Protein AF-A0A379WC93-F1 (afdb_monomer)

InterPro domains:
  IPR002872 Proline dehydrogenase domain [PF01619] (7-42)
  IPR029041 FAD-linked oxidoreductase-like [SSF51730] (6-65)

Secondary structure (DSSP, 8-state):
--TT------PPP-----HHHHHHHHHHHHHHHH-TT-HHHHHT-TTS-HHHHS--HHHHHHHHHHHHHHHHHHHHHHHHHHHHHTT--

Solvent-accessible surface area (backbone atoms only — not comparable to full-atom values): 5699 Å² total; per-residue (Å²): 135,84,75,99,65,87,86,67,93,82,85,82,87,79,91,83,81,56,76,89,70,39,54,73,56,49,53,51,52,48,56,53,49,69,30,82,86,24,65,75,34,45,70,72,40,85,86,59,58,64,70,72,74,70,52,59,66,66,59,55,47,52,54,50,49,53,50,51,53,52,51,53,50,51,55,52,52,51,53,52,50,56,52,53,63,67,68,79,107

Organism: Salmonella enterica I (NCBI:txid59201)

Radius of gyration: 24.63 Å; Cα contacts (8 Å, |Δi|>4): 17; chains: 1; bounding box: 34×49×71 Å

pLDDT: mean 86.1, std 12.42, range [41.88, 96.5]

Sequence (89 aa):
MADGKLNRPCRIYAPVGTHETLLAYLVRRLLENGANTSFVNRIADATLPLDELVADPVEAVENWRSRKVRLAYRIRKFRCRAICTAKVG

Nearest PDB structures (foldseek):
  4o8a-assembly1_A  TM=9.950E-01  e=8.820E-06  Escherichia coli K-12
  2fzm-assembly1_A  TM=9.877E-01  e=9.475E-06  Escherichia coli
  1tiw-assembly1_A  TM=9.900E-01  e=9.475E-06  Escherichia coli
  3e2q-assembly1_A  TM=9.912E-01  e=1.356E-05  Escherichia coli K-12
  8dkq-assembly1_B  TM=9.007E-01  e=1.175E-05  Sinorhizobium meliloti SM11

Foldseek 3Di:
DDDDDPPDDDDDDDDDDDPVVCPVVVVVVCCQCVDPPHLNVVVVDPVDDPCRSPPDPVVVVVVVVVVVVVVVVVVVVVVVVVVVVVVVD

Structure (mmCIF, N/CA/C/O backbone):
data_AF-A0A379WC93-F1
#
_entry.id   AF-A0A379WC93-F1
#
loop_
_atom_site.group_PDB
_atom_site.id
_atom_site.type_symbol
_atom_site.label_atom_id
_atom_site.label_alt_id
_atom_site.label_comp_id
_atom_site.label_asym_id
_atom_site.label_entity_id
_atom_site.label_seq_id
_atom_site.pdbx_PDB_ins_code
_atom_site.Cartn_x
_atom_site.Cartn_y
_atom_site.Cartn_z
_atom_site.occupancy
_atom_site.B_iso_or_equiv
_atom_site.auth_seq_id
_atom_site.auth_comp_id
_atom_site.auth_asym_id
_atom_site.auth_atom_id
_atom_site.pdbx_PDB_model_num
ATOM 1 N N . MET A 1 1 ? -14.643 -23.729 -17.337 1.00 41.88 1 MET A N 1
ATOM 2 C CA . MET A 1 1 ? -14.886 -22.372 -16.798 1.00 41.88 1 MET A CA 1
ATOM 3 C C . MET A 1 1 ? -13.926 -22.205 -15.631 1.00 41.88 1 MET A C 1
ATOM 5 O O . MET A 1 1 ? -14.022 -22.986 -14.700 1.00 41.88 1 MET A O 1
ATOM 9 N N . ALA A 1 2 ? -12.888 -21.378 -15.768 1.00 48.69 2 ALA A N 1
ATOM 10 C CA . ALA A 1 2 ? -11.672 -21.514 -14.958 1.00 48.69 2 ALA A CA 1
ATOM 11 C C . ALA A 1 2 ? -11.761 -20.821 -13.582 1.00 48.69 2 ALA A C 1
ATOM 13 O O . ALA A 1 2 ? -11.990 -19.615 -13.520 1.00 48.69 2 ALA A O 1
ATOM 14 N N . ASP A 1 3 ? -11.522 -21.611 -12.529 1.00 59.81 3 ASP A N 1
ATOM 15 C CA . ASP A 1 3 ? -10.885 -21.283 -11.242 1.00 59.81 3 ASP A CA 1
ATOM 16 C C . ASP A 1 3 ? -11.189 -19.924 -10.606 1.00 59.81 3 ASP A C 1
ATOM 18 O O . ASP A 1 3 ? -10.486 -18.963 -10.896 1.00 59.81 3 ASP A O 1
ATOM 22 N N . GLY A 1 4 ? -12.157 -19.858 -9.681 1.00 64.31 4 GLY A N 1
ATOM 23 C CA . GLY A 1 4 ? -12.143 -18.985 -8.484 1.00 64.31 4 GLY A CA 1
ATOM 24 C C . GLY A 1 4 ? -11.852 -17.476 -8.619 1.00 64.31 4 GLY A C 1
ATOM 25 O O . GLY A 1 4 ? -11.661 -16.803 -7.610 1.00 64.31 4 GLY A O 1
ATOM 26 N N . LYS A 1 5 ? -11.780 -16.917 -9.826 1.00 83.31 5 LYS A N 1
ATOM 27 C CA . LYS A 1 5 ? -11.378 -15.531 -10.090 1.00 83.31 5 LYS A CA 1
ATOM 28 C C . LYS A 1 5 ? -12.584 -14.601 -10.005 1.00 83.31 5 LYS A C 1
ATOM 30 O O . LYS A 1 5 ? -13.682 -14.941 -10.433 1.00 83.31 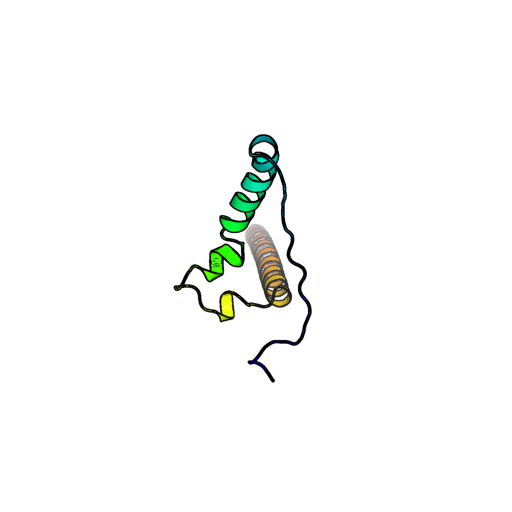5 LYS A O 1
ATOM 35 N N . LEU A 1 6 ? -12.357 -13.371 -9.545 1.00 88.94 6 LEU A N 1
ATOM 36 C CA . LEU A 1 6 ? -13.407 -12.370 -9.294 1.00 88.94 6 LEU A CA 1
ATOM 37 C C . LEU A 1 6 ? -14.048 -11.761 -10.559 1.00 88.94 6 LEU A C 1
ATOM 39 O O . LEU A 1 6 ? -14.798 -10.797 -10.442 1.00 88.94 6 LEU A O 1
ATOM 43 N N . ASN A 1 7 ? -13.737 -12.273 -11.758 1.00 91.75 7 ASN A N 1
ATOM 44 C CA . ASN A 1 7 ? -14.198 -11.754 -13.054 1.00 91.75 7 ASN A CA 1
ATOM 45 C C . ASN A 1 7 ? -14.131 -10.213 -13.172 1.00 91.75 7 ASN A C 1
ATOM 47 O O . ASN A 1 7 ? -15.042 -9.560 -13.678 1.00 91.75 7 ASN A O 1
ATOM 51 N N . ARG A 1 8 ? -13.049 -9.617 -12.657 1.00 91.94 8 ARG A N 1
ATOM 52 C CA . ARG A 1 8 ? -12.788 -8.175 -12.716 1.00 91.94 8 ARG A CA 1
ATOM 53 C C . ARG A 1 8 ? -11.496 -7.921 -13.492 1.00 91.94 8 ARG A C 1
ATOM 55 O O . ARG A 1 8 ? -10.478 -8.524 -13.150 1.00 91.94 8 ARG A O 1
ATOM 62 N N . PRO A 1 9 ? -11.506 -7.051 -14.519 1.00 93.44 9 PRO A N 1
ATOM 63 C CA . PRO A 1 9 ? -10.295 -6.725 -15.257 1.00 93.44 9 PRO A CA 1
ATOM 64 C C . PRO A 1 9 ? -9.340 -5.898 -14.385 1.00 93.44 9 PRO A C 1
ATOM 66 O O . PRO A 1 9 ? -9.760 -4.960 -13.710 1.00 93.44 9 PRO A O 1
ATOM 69 N N . CYS A 1 10 ? -8.047 -6.212 -14.440 1.00 93.50 10 CYS A N 1
ATOM 70 C CA . CYS A 1 10 ? -6.971 -5.425 -13.837 1.00 93.50 10 CYS A CA 1
ATOM 71 C C . CYS A 1 10 ? -5.973 -5.035 -14.935 1.00 93.50 10 CYS A C 1
ATOM 73 O O . CYS A 1 10 ? -5.627 -5.867 -15.774 1.00 93.50 10 CYS A O 1
ATOM 75 N N . ARG A 1 11 ? -5.530 -3.772 -14.961 1.00 96.44 11 ARG A N 1
ATOM 76 C CA . ARG A 1 11 ? -4.520 -3.285 -15.914 1.00 96.44 11 ARG A CA 1
ATOM 77 C C . ARG A 1 11 ? -3.166 -3.212 -15.221 1.00 96.44 11 ARG A C 1
ATOM 79 O O . ARG A 1 11 ? -3.049 -2.588 -14.171 1.00 96.44 11 ARG A O 1
ATOM 86 N N . ILE A 1 12 ? -2.154 -3.822 -15.828 1.00 94.94 12 ILE A N 1
ATOM 87 C CA . ILE A 1 12 ? -0.792 -3.837 -15.291 1.00 94.94 12 ILE A CA 1
ATOM 88 C C . ILE A 1 12 ? -0.056 -2.588 -15.773 1.00 94.94 12 ILE A C 1
ATOM 90 O O . ILE A 1 12 ? -0.007 -2.312 -16.972 1.00 94.94 12 ILE A O 1
ATOM 94 N N . TYR A 1 13 ? 0.524 -1.840 -14.837 1.00 93.31 13 TYR A N 1
ATOM 95 C CA . TYR A 1 13 ? 1.438 -0.750 -15.159 1.00 93.31 13 TYR A CA 1
ATOM 96 C C . TYR A 1 13 ? 2.827 -1.318 -15.487 1.00 93.31 13 TYR A C 1
ATOM 98 O O . TYR A 1 13 ? 3.439 -1.970 -14.642 1.00 93.31 13 TYR A O 1
ATOM 106 N N . ALA A 1 14 ? 3.314 -1.075 -16.706 1.00 92.69 14 ALA A N 1
ATOM 107 C CA . ALA A 1 14 ? 4.590 -1.585 -17.205 1.00 92.69 14 ALA A CA 1
ATOM 108 C C . ALA A 1 14 ? 5.569 -0.421 -17.466 1.00 92.69 14 ALA A C 1
ATOM 110 O O . ALA A 1 14 ? 5.460 0.239 -18.501 1.00 92.69 14 ALA A O 1
ATOM 111 N N . PRO A 1 15 ? 6.4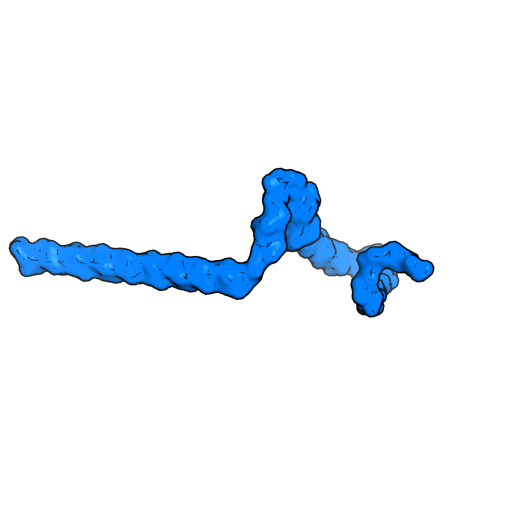96 -0.121 -16.538 1.00 88.19 15 PRO A N 1
ATOM 112 C CA . PRO A 1 15 ? 7.498 0.921 -16.745 1.00 88.19 15 PRO A CA 1
ATOM 113 C C . PRO A 1 15 ? 8.512 0.493 -17.819 1.00 88.19 15 PRO A C 1
ATOM 115 O O . PRO A 1 15 ? 9.057 -0.607 -17.754 1.00 88.19 15 PRO A O 1
ATOM 118 N N . VAL A 1 16 ? 8.780 1.373 -18.791 1.00 90.56 16 VAL A N 1
ATOM 119 C CA . VAL A 1 16 ? 9.743 1.153 -19.886 1.00 90.56 16 VAL A CA 1
ATOM 120 C C . VAL A 1 16 ? 10.764 2.290 -19.885 1.00 90.56 16 VAL A C 1
ATOM 122 O O . VAL A 1 16 ? 10.379 3.456 -19.911 1.00 90.56 16 VAL A O 1
ATOM 125 N N . GLY A 1 17 ? 12.056 1.962 -19.844 1.00 88.62 17 GLY A N 1
ATOM 126 C CA . GLY A 1 17 ? 13.138 2.950 -19.836 1.00 88.62 17 GLY A CA 1
ATOM 127 C C . GLY A 1 17 ? 14.518 2.334 -19.592 1.00 88.62 17 GLY A C 1
ATOM 128 O O . GLY A 1 17 ? 14.634 1.157 -19.249 1.00 88.62 17 GLY A O 1
ATOM 129 N N . THR A 1 18 ? 15.568 3.135 -19.777 1.00 87.75 18 THR A N 1
ATOM 130 C CA . THR A 1 18 ? 16.964 2.776 -19.468 1.00 87.75 18 THR A CA 1
ATOM 131 C C . THR A 1 18 ? 17.274 3.011 -17.982 1.00 87.75 18 THR A C 1
ATOM 133 O O . THR A 1 18 ? 16.529 3.702 -17.280 1.00 87.75 18 THR A O 1
ATOM 136 N N . HIS A 1 19 ? 18.392 2.464 -17.490 1.00 80.62 19 HIS A N 1
ATOM 137 C CA . HIS A 1 19 ? 18.808 2.565 -16.082 1.00 80.62 19 HIS A CA 1
ATOM 138 C C . HIS A 1 19 ? 18.900 4.015 -15.563 1.00 80.62 19 HIS A C 1
ATOM 140 O O . HIS A 1 19 ? 18.538 4.276 -14.417 1.00 80.62 19 HIS A O 1
ATOM 146 N N . GLU A 1 20 ? 19.289 4.964 -16.418 1.00 80.44 20 GLU A N 1
ATOM 147 C CA . GLU A 1 20 ? 19.393 6.399 -16.107 1.00 80.44 20 GLU A CA 1
ATOM 148 C C . GLU A 1 20 ? 18.044 7.020 -15.707 1.00 80.44 20 GLU A C 1
ATOM 150 O O . GLU A 1 20 ? 17.974 7.886 -14.838 1.00 80.44 20 GLU A O 1
ATOM 155 N N . THR A 1 21 ? 16.948 6.532 -16.293 1.00 81.75 21 THR A N 1
ATOM 156 C CA . THR A 1 21 ? 15.585 7.027 -16.029 1.00 81.75 21 THR A CA 1
ATOM 157 C C . THR A 1 21 ? 14.881 6.288 -14.885 1.00 81.75 21 THR A C 1
ATOM 159 O O . THR A 1 21 ? 13.856 6.746 -14.375 1.00 81.75 21 THR A O 1
ATOM 162 N N . LEU A 1 22 ? 15.430 5.147 -14.450 1.00 88.00 22 LEU A N 1
ATOM 163 C CA . LEU A 1 22 ? 14.776 4.239 -13.508 1.00 88.00 22 LEU A CA 1
ATOM 164 C C . LEU A 1 22 ? 14.993 4.635 -12.044 1.00 88.00 22 LEU A C 1
ATOM 166 O O . LEU A 1 22 ? 14.162 4.298 -11.204 1.00 88.00 22 LEU A O 1
ATOM 170 N N . LEU A 1 23 ? 16.069 5.360 -11.718 1.00 89.62 23 LEU A N 1
ATOM 171 C CA . LEU A 1 23 ? 16.474 5.614 -10.330 1.00 89.62 23 LEU A CA 1
ATOM 172 C C . LEU A 1 23 ? 15.347 6.234 -9.488 1.00 89.62 23 LEU A C 1
ATOM 174 O O . LEU A 1 23 ? 14.994 5.714 -8.431 1.00 89.62 23 LEU A O 1
ATOM 178 N N . ALA A 1 24 ? 14.719 7.301 -9.984 1.00 89.38 24 ALA A N 1
ATOM 179 C CA . ALA A 1 24 ? 13.631 7.970 -9.272 1.00 89.38 24 ALA A CA 1
ATOM 180 C C . ALA A 1 24 ? 12.371 7.093 -9.137 1.00 89.38 24 ALA A C 1
ATOM 182 O O . ALA A 1 24 ? 11.601 7.228 -8.185 1.00 89.38 24 ALA A O 1
ATOM 183 N N . TYR A 1 25 ? 12.119 6.193 -10.090 1.00 93.44 25 TYR A N 1
ATOM 184 C CA . TYR A 1 25 ? 11.026 5.227 -9.986 1.00 93.44 25 TYR A CA 1
ATOM 185 C C . TYR A 1 25 ? 11.350 4.127 -8.970 1.00 93.44 25 TYR A C 1
ATOM 187 O O . TYR A 1 25 ? 10.523 3.817 -8.113 1.00 93.44 25 TYR A O 1
ATOM 195 N N . LEU A 1 26 ? 12.573 3.601 -9.006 1.00 93.25 26 LEU A N 1
ATOM 196 C CA . LEU A 1 26 ? 13.044 2.570 -8.093 1.00 93.25 26 LEU A CA 1
ATOM 197 C C . LEU A 1 26 ? 13.002 3.047 -6.640 1.00 93.25 26 LEU A C 1
ATOM 199 O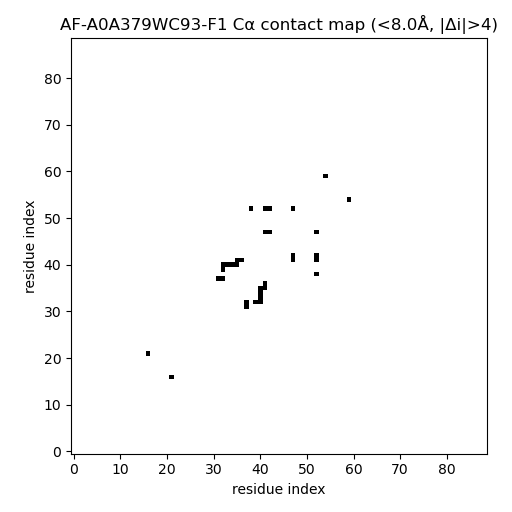 O . LEU A 1 26 ? 12.444 2.351 -5.800 1.00 93.25 26 LEU A O 1
ATOM 203 N N . VAL A 1 27 ? 13.508 4.249 -6.344 1.00 95.44 27 VAL A N 1
ATOM 204 C CA . VAL A 1 27 ? 13.476 4.809 -4.980 1.00 95.44 27 VAL A CA 1
ATOM 205 C C . VAL A 1 27 ? 12.042 4.899 -4.449 1.00 95.44 27 VAL A C 1
ATOM 207 O O . VAL A 1 27 ? 11.790 4.515 -3.309 1.00 95.44 27 VAL A O 1
ATOM 210 N N . ARG A 1 28 ? 11.074 5.316 -5.279 1.00 94.81 28 ARG A N 1
ATOM 211 C CA . ARG A 1 28 ? 9.653 5.332 -4.888 1.00 94.81 28 ARG A CA 1
ATOM 212 C C . ARG A 1 28 ? 9.144 3.934 -4.544 1.00 94.81 28 ARG A C 1
ATOM 214 O O . ARG A 1 28 ? 8.510 3.760 -3.509 1.00 94.81 28 ARG A O 1
ATOM 221 N N . ARG A 1 29 ? 9.474 2.932 -5.366 1.00 96.12 29 ARG A N 1
ATOM 222 C CA . ARG A 1 29 ? 9.107 1.531 -5.107 1.00 96.12 29 ARG A CA 1
ATOM 223 C C . ARG A 1 29 ? 9.782 0.975 -3.854 1.00 96.12 29 ARG A C 1
ATOM 225 O O . ARG A 1 29 ? 9.159 0.191 -3.149 1.00 96.12 29 ARG A O 1
ATOM 232 N N . LEU A 1 30 ? 11.016 1.368 -3.552 1.00 94.75 30 LEU A N 1
ATOM 233 C CA . LEU A 1 30 ? 11.699 0.952 -2.325 1.00 94.75 30 LEU A CA 1
ATOM 234 C C . LEU A 1 30 ? 11.016 1.527 -1.082 1.00 94.75 30 LEU A C 1
ATOM 236 O O . LEU A 1 30 ? 10.738 0.778 -0.152 1.00 94.75 30 LEU A O 1
ATOM 240 N N . LEU A 1 31 ? 10.688 2.8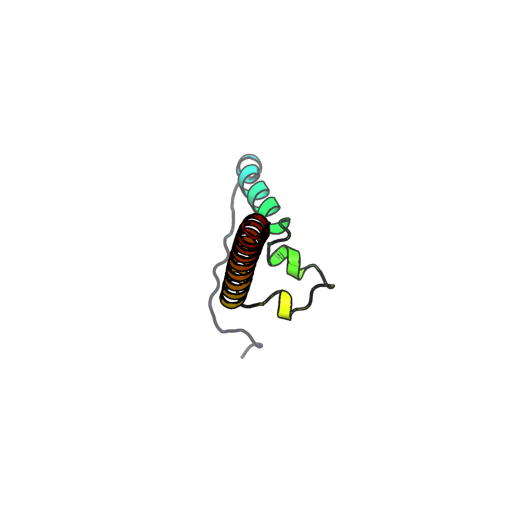22 -1.085 1.00 96.19 31 LEU A N 1
ATOM 241 C CA . LEU A 1 31 ? 9.975 3.456 0.031 1.00 96.19 31 LEU A CA 1
ATOM 242 C C . LEU A 1 31 ? 8.586 2.844 0.241 1.00 96.19 31 LEU A C 1
ATOM 244 O O . LEU A 1 31 ? 8.182 2.601 1.372 1.00 96.19 31 LEU A O 1
ATOM 248 N N . GLU A 1 32 ? 7.869 2.555 -0.842 1.00 95.12 32 GLU A N 1
ATOM 249 C CA . GLU A 1 32 ? 6.540 1.948 -0.779 1.00 95.12 32 GLU A CA 1
ATOM 250 C C . GLU A 1 32 ? 6.568 0.499 -0.265 1.00 95.12 32 GLU A C 1
ATOM 252 O O . GLU A 1 32 ? 5.702 0.113 0.518 1.00 95.12 32 GLU A O 1
ATOM 257 N N . ASN A 1 33 ? 7.553 -0.307 -0.678 1.00 95.00 33 ASN A N 1
ATOM 258 C CA . ASN A 1 33 ? 7.650 -1.710 -0.257 1.00 95.00 33 ASN A CA 1
ATOM 259 C C . ASN A 1 33 ? 8.342 -1.892 1.100 1.00 95.00 33 ASN A C 1
ATOM 261 O O . ASN A 1 33 ? 8.075 -2.883 1.761 1.00 95.00 33 ASN A O 1
ATOM 265 N N . GLY A 1 34 ? 9.221 -0.975 1.512 1.00 93.88 34 GLY A N 1
ATOM 266 C CA . GLY A 1 34 ? 9.946 -1.063 2.785 1.00 93.88 34 GLY A CA 1
ATOM 267 C C . GLY A 1 34 ? 9.247 -0.382 3.964 1.00 93.88 34 GLY A C 1
ATOM 268 O O . GLY A 1 34 ? 9.680 -0.528 5.106 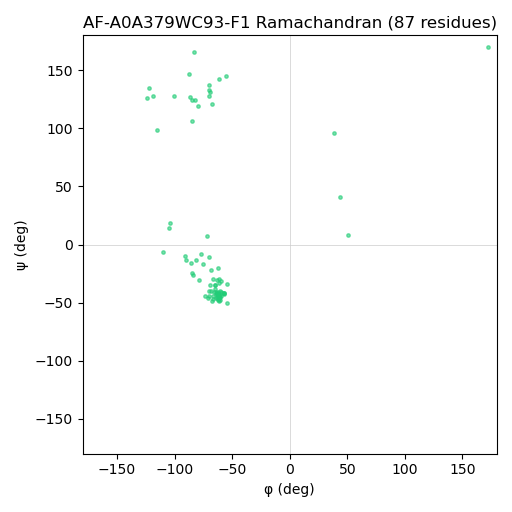1.00 93.88 34 GLY A O 1
ATOM 269 N N . ALA A 1 35 ? 8.183 0.390 3.722 1.00 96.44 35 ALA A N 1
ATOM 270 C CA . ALA A 1 35 ? 7.440 1.038 4.795 1.00 96.44 35 ALA A CA 1
ATOM 271 C C . ALA A 1 35 ? 6.659 0.006 5.624 1.00 96.44 35 ALA A C 1
ATOM 273 O O . ALA A 1 35 ? 5.838 -0.735 5.092 1.00 96.44 35 ALA A O 1
ATOM 274 N N . ASN A 1 36 ? 6.828 0.017 6.947 1.00 93.69 36 ASN A N 1
ATOM 275 C CA . ASN A 1 36 ? 6.091 -0.860 7.869 1.00 93.69 36 ASN A CA 1
ATOM 276 C C . ASN A 1 36 ? 4.566 -0.634 7.866 1.00 93.69 36 ASN A C 1
ATOM 278 O O . ASN A 1 36 ? 3.809 -1.509 8.272 1.00 93.69 36 ASN A O 1
ATOM 282 N N . THR A 1 37 ? 4.108 0.526 7.399 1.00 93.38 37 THR A N 1
ATOM 283 C CA . THR A 1 37 ? 2.692 0.848 7.186 1.00 93.38 37 THR A CA 1
ATOM 284 C C . THR A 1 37 ? 2.149 0.299 5.867 1.00 93.38 37 THR A C 1
ATOM 286 O O . THR A 1 37 ? 0.935 0.270 5.676 1.00 93.38 37 THR A O 1
ATOM 289 N N . SER A 1 38 ? 3.022 -0.141 4.957 1.00 95.31 38 SER A N 1
ATOM 290 C CA . SER A 1 38 ? 2.640 -0.704 3.666 1.00 95.31 38 SER A CA 1
ATOM 291 C C . SER A 1 38 ? 1.995 -2.069 3.842 1.00 95.31 38 SER A C 1
ATOM 293 O O . SER A 1 38 ? 2.535 -2.948 4.516 1.00 95.31 38 SER A O 1
ATOM 295 N N . PHE A 1 39 ? 0.861 -2.276 3.176 1.00 95.69 39 PHE A N 1
ATOM 296 C CA . PHE A 1 39 ? 0.206 -3.580 3.130 1.00 95.69 39 PHE A CA 1
ATOM 297 C C . PHE A 1 39 ? 1.142 -4.661 2.573 1.00 95.69 39 PHE A C 1
ATOM 299 O O . PHE A 1 39 ? 1.217 -5.749 3.131 1.00 95.69 39 PHE A O 1
ATOM 306 N N . VAL A 1 40 ? 1.900 -4.341 1.515 1.00 94.81 40 VAL A N 1
ATOM 307 C CA . VAL A 1 40 ? 2.827 -5.282 0.860 1.00 94.81 40 VAL A CA 1
ATOM 308 C C . VAL A 1 40 ? 3.969 -5.686 1.794 1.00 94.81 40 VAL A C 1
ATOM 310 O O . VAL A 1 40 ? 4.393 -6.837 1.778 1.00 94.81 40 VAL A O 1
ATOM 313 N N . ASN A 1 41 ? 4.436 -4.771 2.645 1.00 95.69 41 ASN A N 1
ATOM 314 C CA . ASN A 1 41 ? 5.430 -5.102 3.663 1.00 95.69 41 ASN A CA 1
ATOM 315 C C . ASN A 1 41 ? 4.827 -5.981 4.768 1.00 95.69 41 ASN A C 1
ATOM 317 O O . ASN A 1 41 ? 5.421 -6.974 5.170 1.00 95.69 41 ASN A O 1
ATOM 321 N N . ARG A 1 42 ? 3.635 -5.622 5.261 1.00 95.06 42 ARG A N 1
ATOM 322 C CA . ARG A 1 42 ? 2.975 -6.310 6.382 1.00 95.06 42 ARG A CA 1
ATOM 323 C C . ARG A 1 42 ? 2.500 -7.720 6.031 1.00 95.06 42 ARG A C 1
ATOM 325 O O . ARG A 1 42 ? 2.570 -8.590 6.883 1.00 95.06 42 ARG A O 1
ATOM 332 N N . ILE A 1 43 ? 2.056 -7.971 4.797 1.00 94.94 43 ILE A N 1
ATOM 333 C CA . ILE A 1 43 ? 1.622 -9.315 4.368 1.00 94.94 43 ILE A CA 1
ATOM 334 C C . ILE A 1 43 ? 2.782 -10.318 4.277 1.00 94.94 43 ILE A C 1
ATOM 336 O O . ILE A 1 43 ? 2.556 -11.522 4.339 1.00 94.94 43 ILE A O 1
ATOM 340 N N . ALA A 1 44 ? 4.020 -9.838 4.131 1.00 93.38 44 ALA A N 1
ATOM 341 C CA . ALA A 1 44 ? 5.202 -10.696 4.147 1.00 93.38 44 ALA A CA 1
ATOM 342 C C . ALA A 1 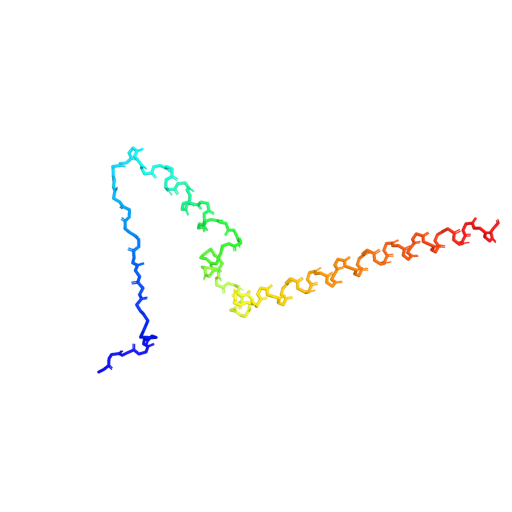44 ? 5.567 -11.174 5.566 1.00 93.38 44 ALA A C 1
ATOM 344 O O . ALA A 1 44 ? 6.324 -12.133 5.710 1.00 93.38 44 ALA A O 1
ATOM 345 N N . ASP A 1 45 ? 5.037 -10.524 6.607 1.00 93.56 45 ASP A N 1
ATOM 346 C CA . ASP A 1 45 ? 5.239 -10.911 7.999 1.00 93.56 45 ASP A CA 1
ATOM 347 C C . ASP A 1 45 ? 4.232 -11.995 8.410 1.00 93.56 45 ASP A C 1
ATOM 349 O O . ASP A 1 45 ? 3.052 -11.731 8.632 1.00 93.56 45 ASP A O 1
ATOM 353 N N . ALA A 1 46 ? 4.716 -13.231 8.543 1.00 92.50 46 ALA A N 1
ATOM 354 C CA . ALA A 1 46 ? 3.900 -14.380 8.937 1.00 92.50 46 ALA A CA 1
ATOM 355 C C . ALA A 1 46 ? 3.434 -14.343 10.406 1.00 92.50 46 ALA A C 1
ATOM 357 O O . ALA A 1 46 ? 2.607 -15.165 10.801 1.00 92.50 46 ALA A O 1
ATOM 358 N N . THR A 1 47 ? 3.968 -13.434 11.228 1.00 95.06 47 THR A N 1
ATOM 359 C CA . THR A 1 47 ? 3.577 -13.299 12.640 1.00 95.06 47 THR A CA 1
ATOM 360 C C . THR A 1 47 ? 2.356 -12.402 12.834 1.00 95.06 47 THR A C 1
ATOM 362 O O . THR A 1 47 ? 1.722 -12.449 13.889 1.00 95.06 47 THR A O 1
ATOM 365 N N . LEU A 1 48 ? 1.999 -11.614 11.815 1.00 92.81 48 LEU A N 1
ATOM 366 C CA . LEU A 1 48 ? 0.882 -10.684 11.863 1.00 92.81 48 LEU A CA 1
ATOM 367 C C . LEU A 1 48 ? -0.451 -11.407 11.573 1.00 92.81 48 LEU A C 1
ATOM 369 O O . LEU A 1 48 ? -0.599 -12.014 10.509 1.00 92.81 48 LEU A O 1
ATOM 373 N N . PRO A 1 49 ? -1.459 -11.319 12.462 1.00 95.25 49 PRO A N 1
ATOM 374 C CA . PRO A 1 49 ? -2.781 -11.883 12.203 1.00 95.25 49 PRO A CA 1
ATOM 375 C C . PRO A 1 49 ? -3.457 -11.246 10.983 1.00 95.25 49 PRO A C 1
ATOM 377 O O . PRO A 1 49 ? -3.406 -10.029 10.791 1.00 95.25 49 PRO A O 1
ATOM 380 N N . LEU A 1 50 ? -4.171 -12.057 10.195 1.00 93.69 50 LEU A N 1
ATOM 381 C CA . LEU A 1 50 ? -4.885 -11.572 9.008 1.00 93.69 50 LEU A CA 1
ATOM 382 C C . LEU A 1 50 ? -5.936 -10.510 9.352 1.00 93.69 50 LEU A C 1
ATOM 384 O O . LEU A 1 50 ? -6.006 -9.499 8.658 1.00 93.69 50 LEU A O 1
ATOM 388 N N . ASP A 1 51 ? -6.680 -10.685 10.445 1.00 94.50 51 ASP A N 1
ATOM 389 C CA . ASP A 1 51 ? -7.699 -9.723 10.891 1.00 94.50 51 ASP A CA 1
ATOM 390 C C . ASP A 1 51 ? -7.105 -8.335 11.181 1.00 94.50 51 ASP A C 1
ATOM 392 O O . ASP A 1 51 ? -7.751 -7.315 10.954 1.00 94.50 51 ASP A O 1
ATOM 396 N N . GLU A 1 52 ? -5.846 -8.275 11.629 1.00 93.50 52 GLU A N 1
ATOM 397 C CA . GLU A 1 52 ? -5.136 -7.013 11.853 1.00 93.50 52 GLU A CA 1
ATOM 398 C C . GLU A 1 52 ? -4.604 -6.403 10.545 1.00 93.50 52 GLU A C 1
ATOM 400 O O . GLU A 1 52 ? -4.484 -5.179 10.405 1.00 93.50 52 GLU A O 1
ATOM 405 N N . LEU A 1 53 ? -4.263 -7.244 9.567 1.00 94.25 53 LEU A N 1
ATOM 406 C CA . LEU A 1 53 ? -3.801 -6.803 8.256 1.00 94.25 53 LEU A CA 1
ATOM 407 C C . LEU A 1 53 ? -4.937 -6.171 7.437 1.00 94.25 53 LEU A C 1
ATOM 409 O O . LEU A 1 53 ? -4.704 -5.161 6.771 1.00 94.25 53 LEU A O 1
ATOM 413 N N . VAL A 1 54 ? -6.146 -6.741 7.501 1.00 95.69 54 VAL A N 1
ATOM 414 C CA . VAL A 1 54 ? -7.331 -6.282 6.748 1.00 95.69 54 VAL A CA 1
ATOM 415 C C . VAL A 1 54 ? -8.346 -5.507 7.597 1.00 95.69 54 VAL A C 1
ATOM 417 O O . VAL A 1 54 ? -9.499 -5.360 7.194 1.00 95.69 54 VAL A O 1
ATOM 420 N N . ALA A 1 55 ? -7.924 -5.001 8.759 1.00 95.31 55 ALA A N 1
ATOM 421 C CA . ALA A 1 55 ? -8.769 -4.209 9.649 1.00 95.31 55 ALA A CA 1
ATOM 422 C C . ALA A 1 55 ? -9.388 -2.986 8.942 1.00 95.31 55 ALA A C 1
ATOM 424 O O . ALA A 1 55 ? -8.747 -2.342 8.106 1.00 95.31 55 ALA A O 1
ATOM 425 N N . ASP A 1 56 ? -10.623 -2.634 9.315 1.00 96.25 56 ASP A N 1
ATOM 426 C CA . ASP A 1 56 ? -11.350 -1.513 8.712 1.00 96.25 56 ASP A CA 1
ATOM 427 C C . ASP A 1 56 ? -10.685 -0.162 9.064 1.00 96.25 56 ASP A C 1
ATOM 429 O O . ASP A 1 56 ? -10.593 0.202 10.247 1.00 96.25 56 ASP A O 1
ATOM 433 N N . PRO A 1 57 ? -10.241 0.631 8.067 1.00 95.06 57 PRO A N 1
ATOM 434 C CA . PRO A 1 57 ? -9.660 1.945 8.318 1.00 95.06 57 PRO A CA 1
ATOM 435 C C . PRO A 1 57 ? -10.635 2.926 8.991 1.00 95.06 57 PRO A C 1
ATOM 437 O O . PRO A 1 57 ? -10.184 3.796 9.738 1.00 95.06 57 PRO A O 1
ATOM 440 N N . VAL A 1 58 ? -11.950 2.809 8.769 1.00 96.50 58 VAL A N 1
ATOM 441 C CA . VAL A 1 58 ? -12.957 3.682 9.398 1.00 96.50 58 VAL A CA 1
ATOM 442 C C . VAL A 1 58 ? -13.021 3.418 10.897 1.00 96.50 58 VAL A C 1
ATOM 444 O O . VAL A 1 58 ? -12.925 4.350 11.702 1.00 96.50 58 VAL A O 1
ATOM 447 N N . GLU A 1 59 ? -13.107 2.146 11.283 1.00 95.44 59 GLU A N 1
ATOM 448 C CA . GLU A 1 59 ? -13.107 1.744 12.687 1.00 95.44 59 GLU A CA 1
ATOM 449 C C . GLU A 1 59 ? -11.794 2.142 13.378 1.00 95.44 59 GLU A C 1
ATOM 451 O O . GLU A 1 59 ? -11.802 2.691 14.486 1.00 95.44 59 GLU A O 1
ATOM 456 N N . ALA A 1 60 ? -10.654 1.950 12.705 1.00 92.31 60 ALA A N 1
ATOM 457 C CA . ALA A 1 60 ? -9.349 2.357 13.218 1.00 92.31 60 ALA A CA 1
ATOM 458 C C . ALA A 1 60 ? -9.296 3.864 13.535 1.00 92.31 60 ALA A C 1
ATOM 460 O O . ALA A 1 60 ? -8.779 4.260 14.589 1.00 92.31 60 ALA A O 1
ATOM 461 N N . VAL A 1 61 ? -9.865 4.705 12.664 1.00 94.62 61 VAL A N 1
ATOM 462 C CA . VAL A 1 61 ? -9.929 6.162 12.850 1.00 94.62 61 VAL A CA 1
ATOM 463 C C . VAL A 1 61 ? -10.883 6.552 13.980 1.00 94.62 61 VAL A C 1
ATOM 465 O O . VAL A 1 61 ? -10.510 7.379 14.818 1.00 94.62 61 VAL A O 1
ATOM 468 N N . GLU A 1 62 ? -12.074 5.958 14.072 1.00 95.25 62 GLU A N 1
ATOM 469 C CA . GLU A 1 62 ? -13.018 6.255 15.163 1.00 95.25 62 GLU A CA 1
ATOM 470 C C . GLU A 1 62 ? -12.478 5.823 16.532 1.00 95.25 62 GLU A C 1
ATOM 472 O O . GLU A 1 62 ? -12.588 6.564 17.519 1.00 95.25 62 GLU A O 1
ATOM 477 N N . ASN A 1 63 ? -11.793 4.680 16.594 1.00 92.56 63 ASN A N 1
ATOM 478 C CA . ASN A 1 63 ? -11.084 4.236 17.791 1.00 92.56 63 ASN A CA 1
ATOM 479 C C . ASN A 1 63 ? -9.969 5.219 18.177 1.00 92.56 63 ASN A C 1
ATOM 481 O O . ASN A 1 63 ? -9.826 5.581 19.353 1.00 92.56 63 ASN A O 1
ATOM 485 N N . TRP A 1 64 ? -9.208 5.718 17.200 1.00 91.81 64 TRP A N 1
ATOM 486 C CA . TRP A 1 64 ? -8.197 6.755 17.418 1.00 91.81 64 TRP A CA 1
ATOM 487 C C . TRP A 1 64 ? -8.797 8.061 17.943 1.00 91.81 64 TRP A C 1
ATOM 489 O O . TRP A 1 64 ? -8.289 8.639 18.913 1.00 91.81 64 TRP A O 1
ATOM 499 N N . ARG A 1 65 ? -9.896 8.521 17.338 1.00 90.00 65 ARG A N 1
ATOM 500 C CA . ARG A 1 65 ? -10.615 9.733 17.746 1.00 90.00 65 ARG A CA 1
ATOM 501 C C . ARG A 1 65 ? -11.139 9.605 19.172 1.00 90.00 65 ARG A C 1
ATOM 503 O O . ARG A 1 65 ? -10.858 10.469 20.004 1.00 90.00 65 ARG A O 1
ATOM 510 N N . SER A 1 66 ? -11.794 8.491 19.485 1.00 88.88 66 SER A N 1
ATOM 511 C CA . SER A 1 66 ? -12.304 8.172 20.822 1.00 88.88 66 SER A CA 1
ATOM 512 C C . SER A 1 66 ? -11.197 8.189 21.881 1.00 88.88 66 SER A C 1
ATOM 514 O O . SER A 1 66 ? -11.367 8.768 22.959 1.00 88.88 66 SER A O 1
ATOM 516 N N . ARG A 1 67 ? -10.021 7.621 21.568 1.00 88.25 67 ARG A N 1
ATOM 517 C CA . ARG A 1 67 ? -8.849 7.638 22.461 1.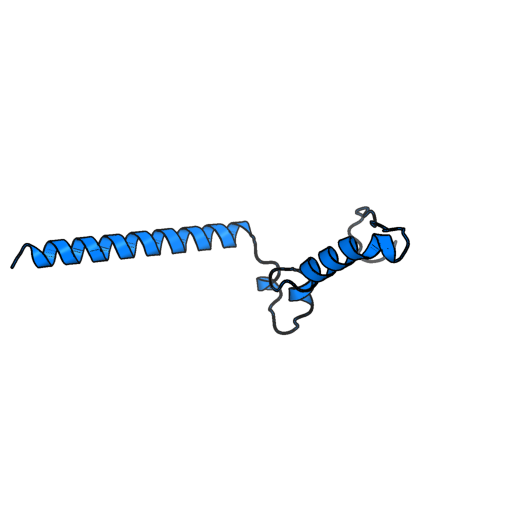00 88.25 67 ARG A CA 1
ATOM 518 C C . ARG A 1 67 ? -8.324 9.057 22.694 1.00 88.25 67 ARG A C 1
ATOM 520 O O . ARG A 1 67 ? -8.096 9.427 23.848 1.00 88.25 67 ARG A O 1
ATOM 527 N N . LYS A 1 68 ? -8.177 9.872 21.641 1.00 84.19 68 LYS A N 1
ATOM 528 C CA . LYS A 1 68 ? -7.720 11.272 21.762 1.00 84.19 68 LYS A CA 1
ATOM 529 C C . LYS A 1 68 ? -8.687 12.130 22.574 1.00 84.19 68 LYS A C 1
ATOM 531 O O . LYS A 1 68 ? -8.249 12.863 23.459 1.00 84.19 68 LYS A O 1
ATOM 536 N N . VAL A 1 69 ? -9.990 12.012 22.319 1.00 81.25 69 VAL A N 1
ATOM 537 C CA . VAL A 1 69 ? -11.029 12.738 23.068 1.00 81.25 69 VAL A CA 1
ATOM 538 C C . VAL A 1 69 ? -10.994 12.349 24.546 1.00 81.25 69 VAL A C 1
ATOM 540 O O . VAL A 1 69 ? -10.978 13.224 25.415 1.00 81.25 69 VAL A O 1
ATOM 543 N N . ARG A 1 70 ? -10.888 11.048 24.849 1.00 85.69 70 ARG A N 1
ATOM 544 C CA . ARG A 1 70 ? -10.752 10.551 26.226 1.00 85.69 70 AR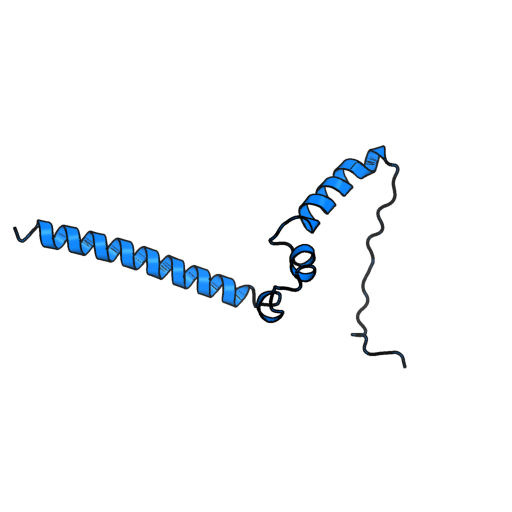G A CA 1
ATOM 545 C C . ARG A 1 70 ? -9.502 11.106 26.913 1.00 85.69 70 ARG A C 1
ATOM 547 O O . ARG A 1 70 ? -9.583 11.532 28.066 1.00 85.69 70 ARG A O 1
ATOM 554 N N . LEU A 1 71 ? -8.362 11.123 26.220 1.00 83.12 71 LEU A N 1
ATOM 555 C CA . LEU A 1 71 ? -7.112 11.667 26.753 1.00 83.12 71 LEU A CA 1
ATOM 556 C C . LEU A 1 71 ? -7.240 13.167 27.056 1.00 83.12 71 LEU A C 1
ATOM 558 O O . LEU A 1 71 ? -6.907 13.597 28.160 1.00 83.12 71 LEU A O 1
ATOM 562 N N . ALA A 1 72 ? -7.796 13.944 26.124 1.00 80.38 72 ALA A N 1
ATOM 563 C CA . ALA A 1 72 ? -8.019 15.377 26.297 1.00 80.38 72 ALA A CA 1
ATOM 564 C C . ALA A 1 72 ? -8.972 15.685 27.467 1.00 80.38 72 ALA A C 1
ATOM 566 O O . ALA A 1 72 ? -8.688 16.570 28.281 1.00 80.38 72 ALA A O 1
ATOM 567 N N . TYR A 1 73 ? -10.068 14.929 27.605 1.00 78.19 73 TYR A N 1
ATOM 568 C CA . TYR A 1 73 ? -10.981 15.045 28.746 1.00 78.19 73 TYR A CA 1
ATOM 569 C C . TYR A 1 73 ? -10.273 14.731 30.069 1.00 78.19 73 TYR A C 1
ATOM 571 O O . TYR A 1 73 ? -10.418 15.474 31.040 1.00 78.19 73 TYR A O 1
ATOM 579 N N . ARG A 1 74 ? -9.461 13.666 30.111 1.00 82.75 74 ARG A N 1
ATOM 580 C CA . ARG A 1 74 ? -8.739 13.260 31.324 1.00 82.75 74 ARG A CA 1
ATOM 581 C C . ARG A 1 74 ? -7.726 14.314 31.773 1.00 82.75 74 ARG A C 1
ATOM 583 O O . ARG A 1 74 ? -7.693 14.638 32.958 1.00 82.75 74 ARG A O 1
ATOM 590 N N . ILE A 1 75 ? -6.973 14.902 30.841 1.00 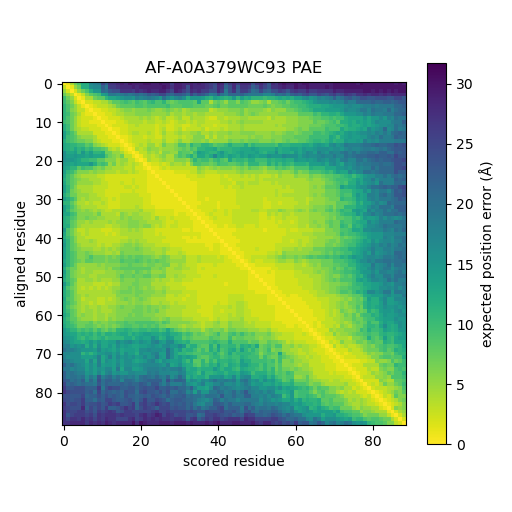82.56 75 ILE A N 1
ATOM 591 C CA . ILE A 1 75 ? -6.039 16.007 31.122 1.00 82.56 75 ILE A CA 1
ATOM 592 C C . ILE A 1 75 ? -6.794 17.221 31.679 1.00 82.56 75 ILE A C 1
ATOM 594 O O . ILE A 1 75 ? -6.401 17.789 32.699 1.00 82.56 75 ILE A O 1
ATOM 598 N N . ARG A 1 76 ? -7.917 17.598 31.052 1.00 78.94 76 ARG A N 1
ATOM 599 C CA . ARG A 1 76 ? -8.741 18.729 31.503 1.00 78.94 76 ARG A CA 1
ATOM 600 C C . ARG A 1 76 ? -9.312 18.498 32.904 1.00 78.94 76 ARG A C 1
ATOM 602 O O . ARG A 1 76 ? -9.235 19.386 33.749 1.00 78.94 76 ARG A O 1
ATOM 609 N N . LYS A 1 77 ? -9.826 17.294 33.174 1.00 77.25 77 LYS A N 1
ATOM 610 C CA . LYS A 1 77 ? -10.376 16.914 34.482 1.00 77.25 77 LYS A CA 1
ATOM 611 C C . LYS A 1 77 ? -9.309 16.922 35.578 1.00 77.25 77 LYS A C 1
ATOM 613 O O . LYS A 1 77 ? -9.575 17.416 36.670 1.00 77.25 77 LYS A O 1
ATOM 618 N N . PHE A 1 78 ? -8.102 16.435 35.283 1.00 78.69 78 PHE A N 1
ATOM 619 C CA . PHE A 1 78 ? -6.977 16.486 36.220 1.00 78.69 78 PHE A CA 1
ATOM 620 C C . PHE A 1 78 ? -6.609 17.934 36.577 1.00 78.69 78 PHE A C 1
ATOM 622 O O . PHE A 1 78 ? -6.470 18.266 37.753 1.00 78.69 78 PHE A O 1
ATOM 629 N N . ARG A 1 79 ? -6.560 18.823 35.576 1.00 75.31 79 ARG A N 1
ATOM 630 C CA . ARG A 1 79 ? -6.243 20.247 35.764 1.00 75.31 79 ARG A CA 1
ATOM 631 C C . ARG A 1 79 ? -7.313 20.997 36.571 1.00 75.31 79 ARG A C 1
ATOM 633 O O . ARG A 1 79 ? -6.957 21.757 37.463 1.00 75.31 79 ARG A O 1
ATOM 640 N N . CYS A 1 80 ? -8.605 20.744 36.339 1.00 67.44 80 CYS A N 1
ATOM 641 C CA . CYS A 1 80 ? -9.681 21.305 37.173 1.00 67.44 80 CYS A CA 1
ATOM 642 C C . CYS A 1 80 ? -9.617 20.814 38.624 1.00 67.44 80 CYS A C 1
ATOM 644 O O . CYS A 1 80 ? -9.790 21.614 39.540 1.00 67.44 80 CYS A O 1
ATOM 646 N N . ARG A 1 81 ? -9.346 19.520 38.849 1.00 74.81 81 ARG A N 1
ATOM 647 C CA . ARG A 1 81 ? -9.257 18.969 40.209 1.00 74.81 81 ARG A CA 1
ATOM 648 C C . ARG A 1 81 ? -8.109 19.600 40.995 1.00 74.81 81 ARG A C 1
ATOM 650 O O . ARG A 1 81 ? -8.333 19.983 42.134 1.00 74.81 81 ARG A O 1
ATOM 657 N N . ALA A 1 82 ? -6.945 19.772 40.365 1.00 72.19 82 ALA A N 1
ATOM 658 C CA . ALA A 1 82 ? -5.793 20.444 40.965 1.00 72.19 82 ALA A CA 1
ATOM 659 C C . ALA A 1 82 ? -6.091 21.910 41.344 1.00 72.19 82 ALA A C 1
ATOM 661 O O . ALA A 1 82 ? -5.702 22.356 42.419 1.00 72.19 82 ALA A O 1
ATOM 662 N N . ILE A 1 83 ? -6.826 22.645 40.497 1.00 70.12 83 ILE A N 1
ATOM 663 C CA . ILE A 1 83 ? -7.244 24.027 40.789 1.00 70.12 83 ILE A CA 1
ATOM 664 C C . ILE A 1 83 ? -8.232 24.070 41.958 1.00 70.12 83 ILE A C 1
ATOM 666 O O . ILE A 1 83 ? -8.086 24.913 42.836 1.00 70.12 83 ILE A O 1
ATOM 670 N N . CYS A 1 84 ? -9.223 23.172 41.996 1.00 59.50 84 CYS A N 1
ATOM 671 C CA . CYS A 1 84 ? -10.170 23.116 43.110 1.00 59.50 84 CYS A CA 1
ATOM 672 C C . CYS A 1 84 ? -9.461 22.792 44.427 1.00 59.50 84 CYS A C 1
ATOM 674 O O . CYS A 1 84 ? -9.671 23.516 45.388 1.00 59.50 84 CYS A O 1
ATOM 676 N N . THR A 1 85 ? -8.583 21.783 44.472 1.00 67.69 85 THR A N 1
ATOM 677 C CA . THR A 1 85 ? -7.835 21.440 45.696 1.00 67.69 85 THR A CA 1
ATOM 678 C C . THR A 1 85 ? -6.902 22.556 46.162 1.00 67.69 85 THR A C 1
ATOM 680 O O . THR A 1 85 ? -6.709 22.707 47.358 1.00 67.69 85 THR A O 1
ATOM 683 N N . ALA A 1 86 ? -6.364 23.364 45.244 1.00 67.19 86 ALA A N 1
ATOM 684 C CA . ALA A 1 86 ? -5.525 24.516 45.582 1.00 67.19 86 ALA A CA 1
ATOM 685 C C . ALA A 1 86 ? -6.317 25.745 46.075 1.00 67.19 86 ALA A C 1
ATOM 687 O O . ALA A 1 86 ? -5.706 26.719 46.495 1.00 67.19 86 ALA A O 1
ATOM 688 N N . LYS A 1 87 ? -7.656 25.733 45.992 1.00 58.88 87 LYS A N 1
ATOM 689 C CA . LYS A 1 87 ? -8.524 26.871 46.349 1.00 58.88 87 LYS A CA 1
ATOM 690 C C . LYS A 1 87 ? -9.354 26.647 47.621 1.00 58.88 87 LYS A C 1
ATOM 692 O O . LYS A 1 87 ? -10.040 27.565 48.051 1.00 58.88 87 LYS A O 1
ATOM 697 N N . VAL A 1 88 ? -9.311 25.439 48.191 1.00 58.97 88 VAL A N 1
ATOM 698 C CA . VAL A 1 88 ? -9.921 25.074 49.490 1.00 58.97 88 VAL A CA 1
ATOM 699 C C . VAL A 1 88 ? -8.887 24.931 50.621 1.00 58.97 88 VAL A C 1
ATOM 701 O O . VAL A 1 88 ? -9.214 24.376 51.666 1.00 58.97 88 VAL A O 1
ATOM 704 N N . GLY A 1 89 ? -7.654 25.407 50.417 1.00 48.88 89 GLY A N 1
ATOM 705 C CA . GLY A 1 89 ? -6.593 25.458 51.431 1.00 48.88 89 GLY A CA 1
ATOM 706 C C . GLY A 1 89 ? -6.272 26.883 51.841 1.00 48.88 89 GLY A C 1
ATOM 707 O O . GLY A 1 89 ? -6.368 27.764 50.957 1.00 48.88 89 GLY A O 1
#

Mean predicted aligned error: 9.64 Å